Protein AF-Q6SFL2-F1 (afdb_monomer_lite)

pLDDT: mean 79.76, std 18.43, range [34.31, 97.19]

Secondary structure (DSSP, 8-state):
--SSSGGGG--HHHHHHHHHHHHHS-TTTT---EE-SSSTTEEEEEEEEETTEEEEEEETTEEEEEEGGGS-HHHHHHHHHHHHH-S--B-GGG---GGGGT----GGGTTTEEE-BSSEEEEEEEHHHHHHHTT-----GGG--

Radius of gyration: 17.73 Å; chains: 1; bounding box: 30×43×67 Å

Foldseek 3Di:
DPPPPPPPPADPVRVVVVLVVCVVPVVPLQDAWDAQPPDPQKIWWKWFDDPQWIWTHLGGNDTDIDGNVRPDPLLVVLVVVQVVPPPDAAASSPDDDSVLSVDDDDPVCSQRWHDHHPTMTIGTDGNQVSCVVSVHDNPPPVDDD

Organism: NCBI:txid257400

Structure (mmCIF, N/CA/C/O backbone):
data_AF-Q6SFL2-F1
#
_entry.id   AF-Q6SFL2-F1
#
loop_
_atom_site.group_PDB
_atom_site.id
_atom_site.type_symbol
_atom_site.label_atom_id
_atom_site.label_alt_id
_atom_site.label_comp_id
_atom_site.label_asym_id
_atom_site.label_entity_id
_atom_site.label_seq_id
_atom_site.pdbx_PDB_ins_code
_atom_site.Cartn_x
_atom_site.Cartn_y
_atom_site.Cartn_z
_atom_site.occupancy
_atom_site.B_iso_or_equiv
_atom_site.auth_seq_id
_atom_site.auth_comp_id
_atom_site.auth_asym_id
_atom_site.auth_atom_id
_atom_site.pdbx_PDB_model_num
ATOM 1 N N . MET A 1 1 ? -4.144 30.065 17.333 1.00 41.75 1 MET A N 1
ATOM 2 C CA . MET A 1 1 ? -3.329 29.544 18.453 1.00 41.75 1 MET A CA 1
ATOM 3 C C . MET A 1 1 ? -4.264 29.168 19.610 1.00 41.75 1 MET A C 1
ATOM 5 O O . MET A 1 1 ? -4.370 29.918 20.564 1.00 41.75 1 MET A O 1
ATOM 9 N N . ILE A 1 2 ? -5.034 28.075 19.486 1.00 39.56 2 ILE A N 1
ATOM 10 C CA . ILE A 1 2 ? -6.084 27.678 20.462 1.00 39.56 2 ILE A CA 1
ATOM 11 C C . ILE A 1 2 ? -6.051 26.152 20.698 1.00 39.56 2 ILE A C 1
ATOM 13 O O . ILE A 1 2 ? -7.079 25.499 20.775 1.00 39.56 2 ILE A O 1
ATOM 17 N N . ILE A 1 3 ? -4.862 25.546 20.741 1.00 46.12 3 ILE A N 1
ATOM 18 C CA . ILE A 1 3 ? -4.733 24.099 21.026 1.00 46.12 3 ILE A CA 1
ATOM 19 C C . ILE A 1 3 ? -4.061 23.855 22.390 1.00 46.12 3 ILE A C 1
ATOM 21 O O . ILE A 1 3 ? -4.180 22.781 22.964 1.00 46.12 3 ILE A O 1
ATOM 25 N N . ASN A 1 4 ? -3.447 24.876 22.997 1.00 45.62 4 ASN A N 1
ATOM 26 C CA . ASN A 1 4 ? -2.520 24.670 24.115 1.00 45.62 4 ASN A CA 1
ATOM 27 C C . ASN A 1 4 ? -3.111 24.709 25.538 1.00 45.62 4 ASN A C 1
ATOM 29 O O . ASN A 1 4 ? -2.339 24.720 26.488 1.00 45.62 4 ASN A O 1
ATOM 33 N N . ILE A 1 5 ? -4.437 24.736 25.727 1.00 42.12 5 ILE A N 1
ATOM 34 C CA . ILE A 1 5 ? -5.026 24.842 27.086 1.00 42.12 5 ILE A CA 1
ATOM 35 C C . ILE A 1 5 ? -5.923 23.650 27.469 1.00 42.12 5 ILE A C 1
ATOM 37 O O . ILE A 1 5 ? -6.123 23.402 28.653 1.00 42.12 5 ILE A O 1
ATOM 41 N N . PHE A 1 6 ? -6.397 22.835 26.521 1.00 43.47 6 PHE A N 1
ATOM 42 C CA . PHE A 1 6 ? -7.362 21.767 26.839 1.00 43.47 6 PHE A CA 1
ATOM 43 C C . PHE A 1 6 ? -6.752 20.417 27.250 1.00 43.47 6 PHE A C 1
ATOM 45 O O . PHE A 1 6 ? -7.476 19.552 27.731 1.00 43.47 6 PHE A O 1
ATOM 52 N N . ILE A 1 7 ? -5.437 20.229 27.104 1.00 50.72 7 ILE A N 1
ATOM 53 C CA . ILE A 1 7 ? -4.783 18.927 27.346 1.00 50.72 7 ILE A CA 1
ATOM 54 C C . ILE A 1 7 ? -4.518 18.677 28.846 1.00 50.72 7 ILE A C 1
ATOM 56 O O . ILE A 1 7 ? -4.339 17.539 29.260 1.00 50.72 7 ILE A O 1
ATOM 60 N N . LEU A 1 8 ? -4.565 19.710 29.695 1.00 50.19 8 LEU A N 1
ATOM 61 C CA . LEU A 1 8 ? -4.206 19.600 31.119 1.00 50.19 8 LEU A CA 1
ATOM 62 C C . LEU A 1 8 ? -5.298 19.002 32.031 1.00 50.19 8 LEU A C 1
ATOM 64 O O . LEU A 1 8 ? -5.042 18.820 33.217 1.00 50.19 8 LEU A O 1
ATOM 68 N N . PHE A 1 9 ? -6.490 18.687 31.509 1.00 53.03 9 PHE A N 1
ATOM 69 C CA . PHE A 1 9 ? -7.626 18.183 32.305 1.00 53.03 9 PHE A CA 1
ATOM 70 C C . PHE A 1 9 ? -8.225 16.867 31.794 1.00 53.03 9 PHE A C 1
ATOM 72 O O . PHE A 1 9 ? -9.287 16.454 32.258 1.00 53.03 9 PHE A O 1
ATOM 79 N N . LEU A 1 10 ? -7.577 16.210 30.833 1.00 53.47 10 LEU A N 1
ATOM 80 C CA . LEU A 1 10 ? -8.060 14.941 30.302 1.00 53.47 10 LEU A CA 1
ATOM 81 C C . LEU A 1 10 ? -7.409 13.805 31.095 1.00 53.47 10 LEU A C 1
ATOM 83 O O . LEU A 1 10 ? -6.187 13.682 31.122 1.00 53.47 10 LEU A O 1
ATOM 87 N N . ASP A 1 11 ? -8.231 12.994 31.755 1.00 69.56 11 ASP A N 1
ATOM 88 C CA . ASP A 1 11 ? -7.796 11.726 32.338 1.00 69.56 11 ASP A CA 1
ATOM 89 C C . ASP A 1 11 ? -7.231 10.816 31.222 1.00 69.56 11 ASP A C 1
ATOM 91 O O . ASP A 1 11 ? -7.640 10.908 30.060 1.00 69.56 11 ASP A O 1
ATOM 95 N N . HIS A 1 12 ? -6.244 9.984 31.568 1.00 62.91 12 HIS A N 1
ATOM 96 C CA . HIS A 1 12 ? -5.577 9.042 30.669 1.00 62.91 12 HIS A CA 1
ATOM 97 C C . HIS A 1 12 ? -6.564 8.203 29.833 1.00 62.91 12 HIS A C 1
ATOM 99 O O . HIS A 1 12 ? -6.348 8.018 28.634 1.00 62.91 12 HIS A O 1
ATOM 105 N N . ASP A 1 13 ? -7.676 7.763 30.420 1.00 61.72 13 ASP A N 1
ATOM 106 C CA . ASP A 1 13 ? -8.729 7.001 29.745 1.00 61.72 13 ASP A CA 1
ATOM 107 C C . ASP A 1 13 ? -9.483 7.857 28.720 1.00 61.72 13 ASP A C 1
ATOM 109 O O . ASP A 1 13 ? -9.826 7.395 27.632 1.00 61.72 13 ASP A O 1
ATOM 113 N N . MET A 1 14 ? -9.668 9.144 29.004 1.00 63.62 14 MET A N 1
ATOM 114 C CA . MET A 1 14 ? -10.305 10.085 28.086 1.00 63.62 14 MET A CA 1
ATOM 115 C C . MET A 1 14 ? -9.392 10.471 26.916 1.00 63.62 14 MET A C 1
ATOM 117 O O . MET A 1 14 ? -9.863 10.602 25.785 1.00 63.62 14 MET A O 1
ATOM 121 N N . ILE A 1 15 ? -8.084 10.606 27.160 1.00 65.50 15 ILE A N 1
ATOM 122 C CA . ILE A 1 15 ? -7.077 10.762 26.098 1.00 65.50 15 ILE A CA 1
ATOM 123 C C . ILE A 1 15 ? -7.090 9.522 25.201 1.00 65.50 15 ILE A C 1
ATOM 125 O O . ILE A 1 15 ? -7.127 9.649 23.978 1.00 65.50 15 ILE A O 1
ATOM 129 N N . TYR A 1 16 ? -7.131 8.332 25.796 1.00 59.69 16 TYR A N 1
ATOM 130 C CA . TYR A 1 16 ? -7.179 7.069 25.069 1.00 59.69 16 TYR A CA 1
ATOM 131 C C . TYR A 1 16 ? -8.451 6.918 24.216 1.00 59.69 16 TYR A C 1
ATOM 133 O O . TYR A 1 16 ? -8.375 6.489 23.063 1.00 59.69 16 TYR A O 1
ATOM 141 N N . GLU A 1 17 ? -9.614 7.333 24.721 1.00 63.50 17 GLU A N 1
ATOM 142 C CA . GLU A 1 17 ? -10.864 7.324 23.952 1.00 63.50 17 GLU A CA 1
ATOM 143 C C . GLU A 1 17 ? -10.889 8.379 22.835 1.00 63.50 17 GLU A C 1
ATOM 145 O O . GLU A 1 17 ? -11.353 8.087 21.732 1.00 63.50 17 GLU A O 1
ATOM 150 N N . ILE A 1 18 ? -10.323 9.572 23.045 1.00 63.50 18 ILE A N 1
ATOM 151 C CA . ILE A 1 18 ? -10.163 10.575 21.975 1.00 63.50 18 ILE A CA 1
ATOM 152 C C . ILE A 1 18 ? -9.238 10.043 20.878 1.00 63.50 18 ILE A C 1
ATOM 154 O O . ILE A 1 18 ? -9.571 10.134 19.697 1.00 63.50 18 ILE A O 1
ATOM 158 N N . ILE A 1 19 ? -8.121 9.426 21.263 1.00 58.00 19 ILE A N 1
ATOM 159 C CA . ILE A 1 19 ? -7.192 8.768 20.346 1.00 58.00 19 ILE A CA 1
ATOM 160 C C . ILE A 1 19 ? -7.916 7.662 19.559 1.00 58.00 19 ILE A C 1
ATOM 162 O O . ILE A 1 19 ? -7.865 7.650 18.330 1.00 58.00 19 ILE A O 1
ATOM 166 N N . LYS A 1 20 ? -8.692 6.792 20.219 1.00 52.91 20 LYS A N 1
ATOM 167 C CA . LYS A 1 20 ? -9.537 5.784 19.550 1.00 52.91 20 LYS A CA 1
ATOM 168 C C . LYS A 1 20 ? -10.547 6.390 18.579 1.00 52.91 20 LYS A C 1
ATOM 170 O O . LYS A 1 20 ? -10.769 5.816 17.517 1.00 52.9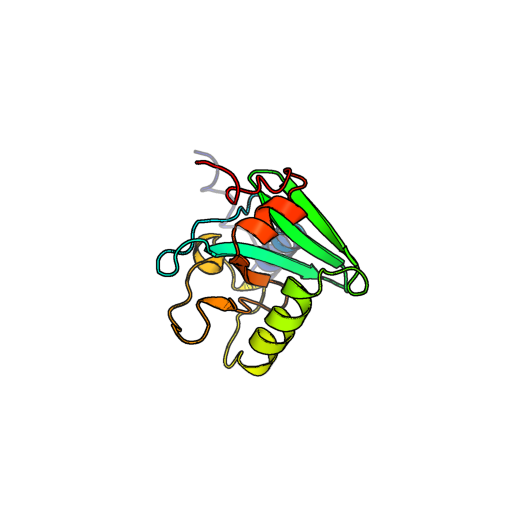1 20 LYS A O 1
ATOM 175 N N . ILE A 1 21 ? -11.191 7.504 18.930 1.00 56.41 21 ILE A N 1
ATOM 176 C CA . ILE A 1 21 ? -12.157 8.192 18.060 1.00 56.41 21 ILE A CA 1
ATOM 177 C C . ILE A 1 21 ? -11.444 8.767 16.831 1.00 56.41 21 ILE A C 1
ATOM 179 O O . ILE A 1 21 ? -11.936 8.595 15.715 1.00 56.41 21 ILE A O 1
ATOM 183 N N . MET A 1 22 ? -10.266 9.366 17.016 1.00 50.97 22 MET A N 1
ATOM 184 C CA . MET A 1 22 ? -9.415 9.847 15.925 1.00 50.97 22 MET A CA 1
ATOM 185 C C . MET A 1 22 ? -8.940 8.706 15.014 1.00 50.97 22 MET A C 1
ATOM 187 O O . MET A 1 22 ? -8.915 8.899 13.806 1.00 50.97 22 MET A O 1
ATOM 191 N N . PHE A 1 23 ? -8.665 7.515 15.561 1.00 50.00 23 PHE A N 1
ATOM 192 C CA . PHE A 1 23 ? -8.303 6.302 14.807 1.00 50.00 23 PHE A CA 1
ATOM 193 C C . PHE A 1 23 ? -9.499 5.535 14.213 1.00 50.00 23 PHE A C 1
ATOM 195 O O . PHE A 1 23 ? -9.330 4.700 13.322 1.00 50.00 23 PHE A O 1
ATOM 202 N N . LYS A 1 24 ? -10.729 5.784 14.685 1.00 47.38 24 LYS A N 1
ATOM 203 C CA . LYS A 1 24 ? -11.960 5.224 14.093 1.00 47.38 24 LYS A CA 1
ATOM 204 C C . LYS A 1 24 ? -12.236 5.814 12.711 1.00 47.38 24 LYS A C 1
ATOM 206 O O . LYS A 1 24 ? -12.883 5.167 11.889 1.00 47.38 24 LYS A O 1
ATOM 211 N N . LEU A 1 25 ? -11.744 7.023 12.466 1.00 50.84 25 LEU A N 1
ATOM 212 C CA . LEU A 1 25 ? -11.572 7.598 11.142 1.00 50.84 25 LEU A CA 1
ATOM 213 C C . LEU A 1 25 ? -10.195 7.140 10.656 1.00 50.84 25 LEU A C 1
ATOM 215 O O . LEU A 1 25 ? -9.235 7.275 11.400 1.00 50.84 25 LEU A O 1
ATOM 219 N N . SER A 1 26 ? -10.082 6.578 9.449 1.00 53.78 26 SER A N 1
ATOM 220 C CA . SER A 1 26 ? -8.766 6.305 8.850 1.00 53.78 26 SER A CA 1
ATOM 221 C C . SER A 1 26 ? -7.907 7.579 8.982 1.00 53.78 26 SER A C 1
ATOM 223 O O . SER A 1 26 ? -8.275 8.596 8.379 1.00 53.78 26 SER A O 1
ATOM 225 N N . PRO A 1 27 ? -6.831 7.586 9.804 1.00 56.59 27 PRO A N 1
ATOM 226 C CA . PRO A 1 27 ? -6.101 8.814 10.141 1.00 56.59 27 PRO A CA 1
ATOM 227 C C . PRO A 1 27 ? -5.420 9.428 8.912 1.00 56.59 27 PRO A C 1
ATOM 229 O O . PRO A 1 27 ? -4.987 10.577 8.944 1.00 56.59 27 PRO A O 1
ATOM 232 N N . PHE A 1 28 ? -5.376 8.678 7.808 1.00 64.50 28 PHE A N 1
ATOM 233 C CA . PHE A 1 28 ? -4.700 9.033 6.574 1.00 64.50 28 PHE A CA 1
ATOM 234 C C . PHE A 1 28 ? -5.665 9.068 5.381 1.00 64.50 28 PHE A C 1
ATOM 236 O O . PHE A 1 28 ? -5.311 8.659 4.280 1.00 64.50 28 PHE A O 1
ATOM 243 N N . LYS A 1 29 ? -6.882 9.604 5.565 1.00 61.47 29 LYS A N 1
ATOM 244 C CA . LYS A 1 29 ? -7.851 9.848 4.469 1.00 61.47 29 LYS A CA 1
ATOM 245 C C . LYS A 1 29 ? -7.294 10.653 3.280 1.00 61.47 29 LYS A C 1
ATOM 247 O O . LYS A 1 29 ? -7.926 10.684 2.230 1.00 61.47 29 LYS A O 1
ATOM 252 N N . GLU A 1 30 ? -6.136 11.287 3.442 1.00 72.25 30 GLU A N 1
ATOM 253 C CA . GLU A 1 30 ? -5.441 12.078 2.421 1.00 72.25 30 GLU A CA 1
ATOM 254 C C . GLU A 1 30 ? -4.149 11.416 1.903 1.00 72.25 30 GLU A C 1
ATOM 256 O O . GLU A 1 30 ? -3.353 12.066 1.223 1.00 72.25 30 GLU A O 1
ATOM 261 N N . ALA A 1 31 ? -3.902 10.140 2.222 1.00 84.88 31 ALA A N 1
ATOM 262 C CA . ALA A 1 31 ? -2.765 9.413 1.670 1.00 84.88 31 ALA A CA 1
ATOM 263 C C . ALA A 1 31 ? -2.834 9.383 0.133 1.00 84.88 31 ALA A C 1
ATOM 265 O O . ALA A 1 31 ? -3.908 9.347 -0.469 1.00 84.88 31 ALA A O 1
ATOM 266 N N . SER A 1 32 ? -1.674 9.421 -0.518 1.00 91.62 32 SER A N 1
ATOM 267 C CA . SER A 1 32 ? -1.581 9.366 -1.977 1.00 91.62 32 SER A CA 1
ATOM 268 C C . SER A 1 32 ? -0.309 8.642 -2.406 1.00 91.62 32 SER A C 1
ATOM 270 O O . SER A 1 32 ? 0.649 8.619 -1.628 1.00 91.62 32 SER A O 1
ATOM 272 N N . PRO A 1 33 ? -0.286 8.051 -3.614 1.00 94.69 33 PRO A N 1
ATOM 273 C CA . PRO A 1 33 ? 0.914 7.430 -4.141 1.00 94.69 33 PRO A CA 1
ATOM 274 C C . PRO A 1 33 ? 2.073 8.411 -4.246 1.00 94.69 33 PRO A C 1
ATOM 276 O O . PRO A 1 33 ? 1.879 9.570 -4.624 1.00 94.69 33 PRO A O 1
ATOM 279 N N . ILE A 1 34 ? 3.280 7.916 -4.004 1.00 94.00 34 ILE A N 1
ATOM 280 C CA . ILE A 1 34 ? 4.522 8.631 -4.306 1.00 94.00 34 ILE A CA 1
ATOM 281 C C . ILE A 1 34 ? 5.380 7.778 -5.234 1.00 94.00 34 ILE A C 1
ATOM 283 O O . ILE A 1 34 ? 5.295 6.552 -5.201 1.00 94.00 34 ILE A O 1
ATOM 287 N N . GLN A 1 35 ? 6.208 8.411 -6.060 1.00 94.81 35 GLN A N 1
ATOM 288 C CA . GLN A 1 35 ? 7.149 7.678 -6.903 1.00 94.81 35 GLN A CA 1
ATOM 289 C C . GLN A 1 35 ? 8.134 6.896 -6.025 1.00 94.81 35 GLN A C 1
ATOM 291 O O . GLN A 1 35 ? 8.606 7.410 -5.005 1.00 94.81 35 GLN A O 1
ATOM 296 N N . HIS A 1 36 ? 8.434 5.654 -6.405 1.00 94.19 36 HIS A N 1
ATOM 297 C CA . HIS A 1 36 ? 9.401 4.838 -5.687 1.00 94.19 36 HIS A CA 1
ATOM 298 C C . HIS A 1 36 ? 10.798 5.477 -5.806 1.00 94.19 36 HIS A C 1
ATOM 300 O O . HIS A 1 36 ? 11.258 5.744 -6.915 1.00 94.19 36 HIS A O 1
ATOM 306 N N . PRO A 1 37 ? 11.512 5.730 -4.695 1.00 90.88 37 PRO A N 1
ATOM 307 C CA . PRO A 1 37 ? 12.763 6.494 -4.730 1.00 90.88 37 PRO A CA 1
ATOM 308 C C . PRO A 1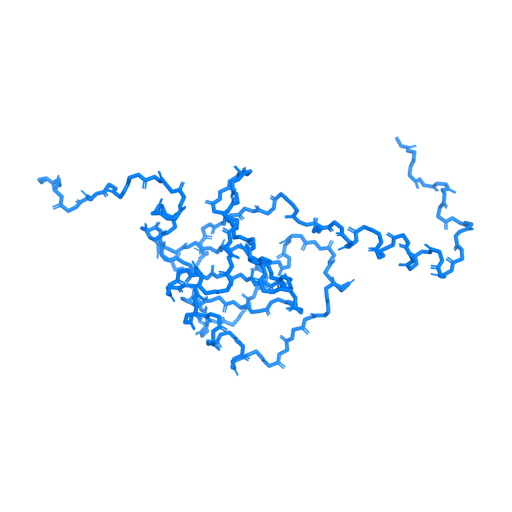 37 ? 13.947 5.733 -5.346 1.00 90.88 37 PRO A C 1
ATOM 310 O O . PRO A 1 37 ? 14.982 6.338 -5.614 1.00 90.88 37 PRO A O 1
ATOM 313 N N . ARG A 1 38 ? 13.829 4.408 -5.512 1.00 90.44 38 ARG A N 1
ATOM 314 C CA . ARG A 1 38 ? 14.925 3.518 -5.947 1.00 90.44 38 ARG A CA 1
ATOM 315 C C . ARG A 1 38 ? 14.633 2.680 -7.189 1.00 90.44 38 ARG A C 1
ATOM 317 O O . ARG A 1 38 ? 15.564 2.112 -7.745 1.00 90.44 38 ARG A O 1
ATOM 324 N N . VAL A 1 39 ? 13.367 2.560 -7.580 1.00 93.12 39 VAL A N 1
ATOM 325 C CA . VAL A 1 39 ? 12.931 1.648 -8.645 1.00 93.12 39 VAL A CA 1
ATOM 326 C C . VAL A 1 39 ? 12.164 2.490 -9.644 1.00 93.12 39 VAL A C 1
ATOM 328 O O . VAL A 1 39 ? 11.156 3.101 -9.290 1.00 93.12 39 VAL A O 1
ATOM 331 N N . GLU A 1 40 ? 12.697 2.586 -10.857 1.00 93.44 40 GLU A N 1
ATOM 332 C CA . GLU A 1 40 ? 12.046 3.315 -11.943 1.00 93.44 40 GLU A CA 1
ATOM 333 C C . GLU A 1 40 ? 10.698 2.672 -12.282 1.00 93.44 40 GLU A C 1
ATOM 335 O O . 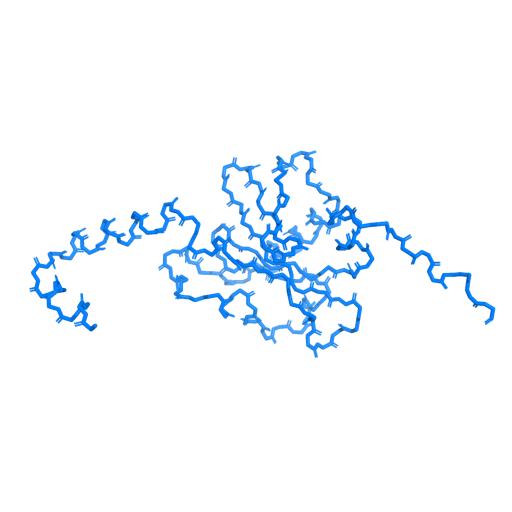GLU A 1 40 ? 10.500 1.477 -12.075 1.00 93.44 40 GLU A O 1
ATOM 340 N N . ASP A 1 41 ? 9.752 3.487 -12.746 1.00 94.75 41 ASP A N 1
ATOM 341 C CA . ASP A 1 41 ? 8.395 3.071 -13.124 1.00 94.75 41 ASP A CA 1
ATOM 342 C C . ASP A 1 41 ? 7.586 2.365 -12.021 1.00 94.75 41 ASP A C 1
ATOM 344 O O . ASP A 1 41 ? 6.552 1.758 -12.296 1.00 94.75 41 ASP A O 1
ATOM 348 N N . TYR A 1 42 ? 8.006 2.472 -10.758 1.00 95.75 42 TYR A N 1
ATOM 349 C CA . TYR A 1 42 ? 7.258 1.991 -9.602 1.00 95.75 42 TYR A CA 1
ATOM 350 C C . TYR A 1 42 ? 6.756 3.144 -8.739 1.00 95.75 42 TYR A C 1
ATOM 352 O O . TYR A 1 42 ? 7.381 4.198 -8.598 1.00 95.75 42 TYR A O 1
ATOM 360 N N . TRP A 1 43 ? 5.614 2.911 -8.106 1.00 96.44 43 TRP A N 1
ATOM 361 C CA . TRP A 1 43 ? 4.965 3.827 -7.183 1.00 96.44 43 TRP A CA 1
ATOM 362 C C . TRP A 1 43 ? 4.704 3.126 -5.857 1.00 96.44 43 TRP A C 1
ATOM 364 O O . TRP A 1 43 ? 4.258 1.983 -5.818 1.00 96.44 43 TRP A O 1
ATOM 374 N N . LEU A 1 44 ? 4.947 3.832 -4.760 1.00 95.81 44 LEU A N 1
ATOM 375 C CA . LEU A 1 44 ? 4.551 3.419 -3.424 1.00 95.81 44 LEU A CA 1
ATOM 376 C C . LEU A 1 44 ? 3.109 3.853 -3.190 1.00 95.81 44 LEU A C 1
ATOM 378 O O . LEU A 1 44 ? 2.813 5.046 -3.135 1.00 95.81 44 LEU A O 1
ATOM 382 N N . VAL A 1 45 ? 2.220 2.876 -3.065 1.00 96.50 45 VAL A N 1
ATOM 383 C CA . VAL A 1 45 ? 0.768 3.037 -3.036 1.00 96.50 45 VAL A CA 1
ATOM 384 C C . VAL A 1 45 ? 0.244 2.605 -1.669 1.00 96.50 45 VAL A C 1
ATOM 386 O O . VAL A 1 45 ? 0.199 1.405 -1.381 1.00 96.50 45 VAL A O 1
ATOM 389 N N . PRO A 1 46 ? -0.161 3.557 -0.813 1.00 95.75 46 PRO A N 1
ATOM 390 C CA . PRO A 1 46 ? -0.779 3.236 0.462 1.00 95.75 46 PRO A CA 1
ATOM 391 C C . PRO A 1 46 ? -2.088 2.476 0.273 1.00 95.75 46 PRO A C 1
ATOM 393 O O . PRO A 1 46 ? -2.838 2.706 -0.683 1.00 95.75 46 PRO A O 1
ATOM 396 N N . ALA A 1 47 ? -2.394 1.610 1.227 1.00 95.31 47 ALA A N 1
ATOM 397 C CA . ALA A 1 47 ? -3.657 0.908 1.303 1.00 95.31 47 ALA A CA 1
ATOM 398 C C . ALA A 1 47 ? -4.038 0.595 2.749 1.00 95.31 47 ALA A C 1
ATOM 400 O O . ALA A 1 47 ? -3.191 0.318 3.601 1.00 95.31 47 ALA A O 1
ATOM 401 N N . TYR A 1 48 ? -5.340 0.588 2.995 1.00 93.38 48 TYR A N 1
ATOM 402 C CA . TYR A 1 48 ? -5.943 0.262 4.275 1.00 93.38 48 TYR A CA 1
ATOM 403 C C . TYR A 1 48 ? -6.868 -0.941 4.113 1.00 93.38 48 TYR A C 1
ATOM 405 O O . TYR A 1 48 ? -7.664 -0.987 3.178 1.00 93.38 48 TYR A O 1
ATOM 413 N N . ASN A 1 49 ? -6.780 -1.914 5.015 1.00 93.06 49 ASN A N 1
ATOM 414 C CA . ASN A 1 49 ? -7.707 -3.035 5.086 1.00 93.06 49 ASN A CA 1
ATOM 415 C C . ASN A 1 49 ? -8.355 -3.103 6.464 1.00 93.06 49 ASN A C 1
ATOM 417 O O . ASN A 1 49 ? -7.664 -3.213 7.473 1.00 93.06 49 ASN A O 1
ATOM 421 N N . LYS A 1 50 ? -9.686 -3.138 6.493 1.00 89.31 50 LYS A N 1
ATOM 422 C CA . LYS A 1 50 ? -10.444 -3.440 7.705 1.00 89.31 50 LYS A CA 1
ATOM 423 C C . LYS A 1 50 ? -11.648 -4.296 7.368 1.00 89.31 50 LYS A C 1
ATOM 425 O O . LYS A 1 50 ? -12.438 -3.928 6.504 1.00 89.31 50 LYS A O 1
ATOM 430 N N . ASN A 1 51 ? -11.819 -5.408 8.084 1.00 88.19 51 ASN A N 1
ATOM 431 C CA . ASN A 1 51 ? -12.955 -6.322 7.914 1.00 88.19 51 ASN A CA 1
ATOM 432 C C . ASN A 1 51 ? -13.184 -6.709 6.437 1.00 88.19 51 ASN A C 1
ATOM 434 O O . ASN A 1 51 ? -14.295 -6.584 5.924 1.00 88.19 51 ASN A O 1
ATOM 438 N N . ASP A 1 52 ? -12.110 -7.100 5.745 1.00 86.62 52 ASP A N 1
ATOM 439 C CA . ASP A 1 52 ? -12.113 -7.499 4.328 1.00 86.62 52 ASP A CA 1
ATOM 440 C C . ASP A 1 52 ? -12.524 -6.412 3.319 1.00 86.62 52 ASP A C 1
ATOM 442 O O . ASP A 1 52 ? -12.705 -6.694 2.130 1.00 86.62 52 ASP A O 1
ATOM 446 N N . GLN A 1 53 ? -12.601 -5.155 3.760 1.00 91.25 53 GLN A N 1
ATOM 447 C CA . GLN A 1 53 ? -12.758 -3.991 2.897 1.00 91.25 53 GLN A CA 1
ATOM 448 C C . GLN A 1 53 ? -11.412 -3.297 2.718 1.00 91.25 53 GLN A C 1
ATOM 450 O O . GLN A 1 53 ? -10.764 -2.911 3.691 1.00 91.25 53 GLN A O 1
ATOM 455 N N . TRP A 1 54 ? -10.999 -3.169 1.462 1.00 93.44 54 TRP A N 1
ATOM 456 C CA . TRP A 1 54 ? -9.766 -2.515 1.051 1.00 93.44 54 TRP A CA 1
ATOM 457 C C . TRP A 1 54 ? -10.049 -1.112 0.537 1.00 93.44 54 TRP A C 1
ATOM 459 O O . TRP A 1 54 ? -10.895 -0.932 -0.337 1.00 93.44 54 TRP A O 1
ATOM 469 N N . GLU A 1 55 ? -9.276 -0.152 1.024 1.00 94.19 55 GLU A N 1
ATOM 470 C CA . GLU A 1 55 ? -9.160 1.199 0.491 1.00 94.19 55 GLU A CA 1
ATOM 471 C C . GLU A 1 55 ? -7.759 1.334 -0.115 1.00 94.19 55 GLU A C 1
ATOM 473 O O . GLU A 1 55 ? -6.763 1.264 0.604 1.00 94.19 55 GLU A O 1
ATOM 478 N N . VAL A 1 56 ? -7.662 1.484 -1.435 1.00 95.06 56 VAL A N 1
ATOM 479 C CA . VAL A 1 56 ? -6.387 1.629 -2.154 1.00 95.06 56 VAL A CA 1
ATOM 480 C C . VAL A 1 56 ? -6.294 3.051 -2.689 1.00 95.06 56 VAL A C 1
ATOM 482 O O . VAL A 1 56 ? -7.121 3.467 -3.501 1.00 95.06 56 VAL A O 1
ATOM 485 N N . PHE A 1 57 ? -5.300 3.808 -2.230 1.00 94.25 57 PHE A N 1
ATOM 486 C CA . PHE A 1 57 ? -5.149 5.226 -2.551 1.00 94.25 57 PHE A CA 1
ATOM 487 C C . PHE A 1 57 ? -4.415 5.361 -3.886 1.00 94.25 57 PHE A C 1
ATOM 489 O O . PHE A 1 57 ? -3.196 5.322 -3.916 1.00 94.25 57 PHE A O 1
ATOM 496 N N . VAL A 1 58 ? -5.142 5.493 -4.999 1.00 94.06 58 VAL A N 1
ATOM 497 C CA . VAL A 1 58 ? -4.595 5.451 -6.376 1.00 94.06 58 VAL A CA 1
ATOM 498 C C . VAL A 1 58 ? -4.249 6.832 -6.949 1.00 94.06 58 VAL A C 1
ATOM 500 O O . VAL A 1 58 ? -3.759 6.962 -8.070 1.00 94.06 58 VAL A O 1
ATOM 503 N N . GLY A 1 59 ? -4.502 7.898 -6.195 1.00 90.38 59 GLY A N 1
ATOM 504 C CA . GLY A 1 59 ? -4.138 9.258 -6.568 1.00 90.38 59 GLY A CA 1
ATOM 505 C C . GLY A 1 59 ? -4.522 10.268 -5.496 1.00 90.38 59 GLY A C 1
ATOM 506 O O . GLY A 1 59 ? -5.119 9.930 -4.476 1.00 90.38 59 GLY A O 1
ATOM 507 N N . LYS A 1 60 ? -4.215 11.545 -5.739 1.00 86.31 60 LYS A N 1
ATOM 508 C CA . LYS A 1 60 ? -4.648 12.629 -4.851 1.00 86.31 60 LYS A CA 1
ATOM 509 C C . LYS A 1 60 ? -6.178 12.680 -4.800 1.00 86.31 60 LYS A C 1
ATOM 511 O O . LYS A 1 60 ? -6.806 12.937 -5.826 1.00 86.31 60 LYS A O 1
ATOM 516 N N . ASN A 1 61 ? -6.751 12.458 -3.617 1.00 84.19 61 ASN A N 1
ATOM 517 C CA . ASN A 1 61 ? -8.200 12.377 -3.384 1.00 84.19 61 ASN A CA 1
ATOM 518 C C . ASN A 1 61 ? -8.912 11.311 -4.240 1.00 84.19 61 ASN A C 1
ATOM 520 O O . ASN A 1 61 ? -10.104 11.444 -4.515 1.00 84.19 61 ASN A O 1
ATOM 524 N N . HIS A 1 62 ? -8.191 10.281 -4.690 1.00 88.88 62 HIS A N 1
ATOM 525 C CA . HIS A 1 62 ? -8.756 9.180 -5.459 1.00 88.88 62 HIS A CA 1
ATOM 526 C C . HIS A 1 62 ? -8.418 7.861 -4.771 1.00 88.88 62 HIS A C 1
ATOM 528 O O . HIS A 1 62 ? -7.256 7.457 -4.708 1.00 88.88 62 HIS A O 1
ATOM 534 N N . THR A 1 63 ? -9.459 7.196 -4.283 1.00 91.31 63 THR A N 1
ATOM 535 C CA . THR A 1 63 ? -9.374 5.915 -3.591 1.00 91.31 63 THR A CA 1
ATOM 536 C C . THR A 1 63 ? -10.295 4.920 -4.273 1.00 91.31 63 THR A C 1
ATOM 538 O O . THR A 1 63 ? -11.472 5.214 -4.488 1.00 91.31 63 THR A O 1
ATOM 541 N N . ASN A 1 64 ? -9.771 3.735 -4.565 1.00 93.19 64 ASN A N 1
ATOM 542 C CA . ASN A 1 64 ? -10.580 2.610 -5.001 1.00 93.19 64 ASN A CA 1
ATOM 543 C C . ASN A 1 64 ? -10.933 1.732 -3.810 1.00 93.19 64 ASN A C 1
ATOM 545 O O . ASN A 1 64 ? -10.098 1.477 -2.941 1.00 93.19 64 ASN A O 1
ATOM 549 N N . PHE A 1 65 ? -12.163 1.230 -3.816 1.00 92.75 65 PHE A N 1
ATOM 550 C CA . PHE A 1 65 ? -12.670 0.342 -2.783 1.00 92.75 65 PHE A CA 1
ATOM 551 C C . PHE A 1 65 ? -12.849 -1.056 -3.356 1.00 92.75 65 PHE A C 1
ATOM 553 O O . PHE A 1 65 ? -13.548 -1.237 -4.355 1.00 92.75 65 PHE A O 1
ATOM 560 N N . TYR A 1 66 ? -12.255 -2.048 -2.702 1.00 92.75 66 TYR A N 1
ATOM 561 C CA . TYR A 1 66 ? -12.385 -3.446 -3.094 1.00 92.75 66 TYR A CA 1
ATOM 562 C C . TYR A 1 66 ? -12.865 -4.279 -1.915 1.00 92.75 66 TYR A C 1
ATOM 564 O O . TYR 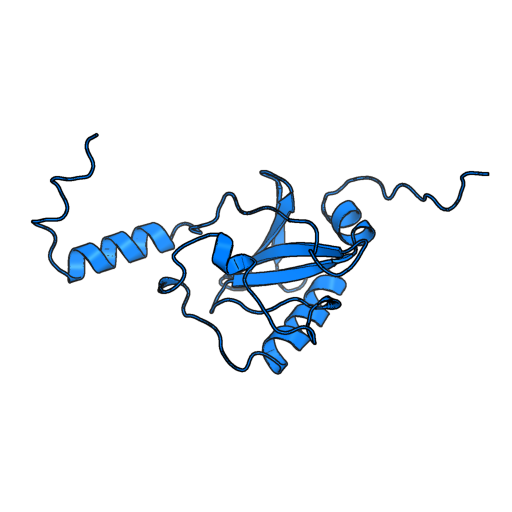A 1 66 ? -12.433 -4.096 -0.778 1.00 92.75 66 TYR A O 1
ATOM 572 N N . LYS A 1 67 ? -13.728 -5.253 -2.195 1.00 92.00 67 LYS A N 1
ATOM 573 C CA . LYS A 1 67 ? -13.839 -6.414 -1.313 1.00 92.00 67 LYS A CA 1
ATOM 574 C C . LYS A 1 67 ? -12.642 -7.326 -1.542 1.00 92.00 67 LYS A C 1
ATOM 576 O O . LYS A 1 67 ? -12.083 -7.316 -2.640 1.00 92.00 67 LYS A O 1
ATOM 581 N N . HIS A 1 68 ? -12.275 -8.123 -0.543 1.00 89.00 68 HIS A N 1
ATOM 582 C CA . HIS A 1 68 ? -11.146 -9.044 -0.646 1.00 89.00 68 HIS A CA 1
ATOM 583 C C . HIS A 1 68 ? -11.179 -9.897 -1.928 1.00 89.00 68 HIS A C 1
ATOM 585 O O . HIS A 1 68 ? -10.182 -9.952 -2.640 1.00 89.00 68 HIS A O 1
ATOM 591 N N . GLU A 1 69 ? -12.335 -10.459 -2.287 1.00 89.25 69 GLU A N 1
ATOM 592 C CA . GLU A 1 69 ? -12.518 -11.313 -3.468 1.00 89.25 69 GLU A CA 1
ATOM 593 C C . GLU A 1 69 ? -12.475 -10.575 -4.819 1.00 89.25 69 GLU A C 1
ATOM 595 O O . GLU A 1 69 ? -12.532 -11.204 -5.876 1.00 89.25 69 GLU A O 1
ATOM 600 N N . LYS A 1 70 ? -12.429 -9.239 -4.802 1.00 92.00 70 LYS A N 1
ATOM 601 C CA . LYS A 1 70 ? -12.322 -8.376 -5.989 1.00 92.00 70 LYS A CA 1
ATOM 602 C C . LYS A 1 70 ? -11.042 -7.550 -6.000 1.00 92.00 70 LYS A C 1
ATOM 604 O O . LYS A 1 70 ? -10.908 -6.668 -6.845 1.00 92.00 70 LYS A O 1
ATOM 609 N N . LEU A 1 71 ? -10.128 -7.802 -5.068 1.00 93.12 71 LEU A N 1
ATOM 610 C CA . LEU A 1 71 ? -8.839 -7.134 -5.061 1.00 93.12 71 LEU A CA 1
ATOM 611 C C . LEU A 1 71 ? -8.059 -7.567 -6.316 1.00 93.12 71 LEU A C 1
ATOM 613 O O . LEU A 1 71 ? -8.032 -8.760 -6.608 1.00 93.12 71 LEU A O 1
ATOM 617 N N . PRO A 1 72 ? -7.436 -6.652 -7.070 1.00 95.81 72 PRO A N 1
ATOM 618 C CA . PRO A 1 72 ? -6.636 -7.034 -8.228 1.00 95.81 72 PRO A CA 1
ATOM 619 C C . PRO A 1 72 ? -5.537 -8.039 -7.867 1.00 95.81 72 PRO A C 1
ATOM 621 O O . PRO A 1 72 ? -4.902 -7.900 -6.817 1.00 95.81 72 PRO A O 1
ATOM 624 N N . ASP A 1 73 ? -5.287 -9.011 -8.745 1.00 95.94 73 ASP A N 1
ATOM 625 C CA . ASP A 1 73 ? -4.294 -10.071 -8.519 1.00 95.94 73 ASP A CA 1
ATOM 626 C C . ASP A 1 73 ? -2.919 -9.489 -8.167 1.00 95.94 73 ASP A C 1
ATOM 628 O O . ASP A 1 73 ? -2.280 -9.948 -7.220 1.00 95.94 73 ASP A O 1
ATOM 632 N N . GLU A 1 74 ? -2.532 -8.405 -8.847 1.00 95.94 74 GLU A N 1
ATOM 633 C CA . GLU A 1 74 ? -1.271 -7.676 -8.654 1.00 95.94 74 GLU A CA 1
ATOM 634 C C . GLU A 1 74 ? -1.070 -7.165 -7.212 1.00 95.94 74 GLU A C 1
ATOM 636 O O . GLU A 1 74 ? 0.047 -7.124 -6.690 1.00 95.94 74 GLU A O 1
ATOM 641 N N . ILE A 1 75 ? -2.168 -6.824 -6.532 1.00 96.62 75 ILE A N 1
ATOM 642 C CA . ILE A 1 75 ? -2.179 -6.406 -5.125 1.00 96.62 75 ILE A CA 1
ATOM 643 C C . ILE A 1 75 ? -2.264 -7.635 -4.208 1.00 96.62 75 ILE A C 1
ATOM 645 O O . ILE A 1 75 ? -1.596 -7.690 -3.171 1.00 96.62 75 ILE A O 1
ATOM 649 N N . GLN A 1 76 ? -3.062 -8.643 -4.579 1.00 95.12 76 GLN A N 1
ATOM 650 C CA . GLN A 1 76 ? -3.241 -9.859 -3.783 1.00 95.12 76 GLN A CA 1
ATOM 651 C C . GLN A 1 76 ? -1.925 -10.605 -3.562 1.00 95.12 76 GLN A C 1
ATOM 653 O O . GLN A 1 76 ? -1.606 -10.948 -2.420 1.00 95.12 76 GLN A O 1
ATOM 658 N N . TRP A 1 77 ? -1.153 -10.854 -4.622 1.00 95.00 77 TRP A N 1
ATOM 659 C CA . TRP A 1 77 ? 0.077 -11.632 -4.493 1.00 95.00 77 TRP A CA 1
ATOM 660 C C . TRP A 1 77 ? 1.122 -10.875 -3.666 1.00 95.00 77 TRP A C 1
ATOM 662 O O . TRP A 1 77 ? 1.708 -11.455 -2.751 1.00 95.00 77 TRP A O 1
ATOM 672 N N . ARG A 1 78 ? 1.275 -9.559 -3.873 1.00 95.81 78 ARG A N 1
ATOM 673 C CA . ARG A 1 78 ? 2.174 -8.722 -3.061 1.00 95.81 78 ARG A CA 1
ATOM 674 C C . ARG A 1 78 ? 1.797 -8.739 -1.592 1.00 95.81 78 ARG A C 1
ATOM 676 O O . ARG A 1 78 ? 2.672 -8.901 -0.749 1.00 95.81 78 ARG A O 1
ATOM 683 N N . ARG A 1 79 ? 0.503 -8.657 -1.269 1.00 94.12 79 ARG A N 1
ATOM 684 C CA . ARG A 1 79 ? 0.023 -8.773 0.115 1.00 94.12 79 ARG A CA 1
ATOM 685 C C . ARG A 1 79 ? 0.487 -10.084 0.749 1.00 94.12 79 ARG A C 1
ATOM 687 O O . ARG A 1 79 ? 0.930 -10.070 1.894 1.00 94.12 79 ARG A O 1
ATOM 694 N N . VAL A 1 80 ? 0.378 -11.209 0.038 1.00 93.00 80 VAL A N 1
ATOM 695 C CA . VAL A 1 80 ? 0.833 -12.512 0.555 1.00 93.00 80 VAL A CA 1
ATOM 696 C C . VAL A 1 80 ? 2.326 -12.462 0.872 1.00 93.00 80 VAL A C 1
ATOM 698 O O . VAL A 1 80 ? 2.715 -12.819 1.984 1.00 93.00 80 VAL A O 1
ATOM 701 N N . PHE A 1 81 ? 3.146 -11.947 -0.047 1.00 92.25 81 PHE A N 1
ATOM 702 C CA . PHE A 1 81 ? 4.582 -11.786 0.188 1.00 92.25 81 PHE A CA 1
ATOM 703 C C . PHE A 1 81 ? 4.884 -10.867 1.370 1.00 92.25 81 PHE A C 1
ATOM 705 O O . PHE A 1 81 ? 5.707 -11.227 2.210 1.00 92.25 81 PHE A O 1
ATOM 712 N N . MET A 1 82 ? 4.196 -9.731 1.486 1.00 92.06 82 MET A N 1
ATOM 713 C CA . MET A 1 82 ? 4.349 -8.829 2.626 1.00 92.06 82 MET A CA 1
ATOM 714 C C . MET A 1 82 ? 4.035 -9.536 3.937 1.00 92.06 82 MET A C 1
ATOM 716 O O . MET A 1 82 ? 4.817 -9.437 4.867 1.00 92.06 82 MET A O 1
ATOM 720 N N . VAL A 1 83 ? 2.912 -10.254 4.029 1.00 90.25 83 VAL A N 1
ATOM 721 C CA . VAL A 1 83 ? 2.497 -10.925 5.271 1.00 90.25 83 VAL A CA 1
ATOM 722 C C . VAL A 1 83 ? 3.484 -12.022 5.663 1.00 90.25 83 VAL A C 1
ATOM 724 O O . VAL A 1 83 ? 3.832 -12.122 6.835 1.00 90.25 83 VAL A O 1
ATOM 727 N N . VAL A 1 84 ? 3.965 -12.810 4.699 1.00 88.50 84 VAL A N 1
ATOM 728 C CA . VAL A 1 84 ? 4.931 -13.891 4.953 1.00 88.50 84 VAL A CA 1
ATOM 729 C C . VAL A 1 84 ? 6.297 -13.344 5.378 1.00 88.50 84 VAL A C 1
ATOM 731 O O . VAL A 1 84 ? 6.934 -13.927 6.251 1.00 88.50 84 VAL A O 1
ATOM 734 N N . ASN A 1 85 ? 6.735 -12.222 4.802 1.00 84.38 85 ASN A N 1
ATOM 735 C CA . ASN A 1 85 ? 8.035 -11.610 5.100 1.00 84.38 85 ASN A CA 1
ATOM 736 C C . ASN A 1 85 ? 7.966 -10.529 6.193 1.00 84.38 85 ASN A C 1
ATOM 738 O O . ASN A 1 85 ? 8.981 -9.926 6.539 1.00 84.38 85 ASN A O 1
ATOM 742 N N . CYS A 1 86 ? 6.789 -10.272 6.769 1.00 82.12 86 CYS A N 1
ATOM 743 C CA . CYS A 1 86 ? 6.625 -9.262 7.805 1.00 82.12 86 CYS A CA 1
ATOM 744 C C . CYS A 1 86 ? 7.154 -9.781 9.144 1.00 82.12 86 CYS A C 1
ATOM 746 O O . CYS A 1 86 ? 6.442 -10.419 9.918 1.00 82.12 86 CYS A O 1
ATOM 748 N N . VAL A 1 87 ? 8.420 -9.478 9.435 1.00 74.12 87 VAL A N 1
ATOM 749 C CA . VAL A 1 87 ? 9.043 -9.841 10.717 1.00 74.12 87 VAL A CA 1
ATOM 750 C C . VAL A 1 87 ? 8.531 -8.951 11.856 1.00 74.12 87 VAL A C 1
ATOM 752 O O . VAL A 1 87 ? 8.431 -9.404 12.996 1.00 74.12 87 VAL A O 1
ATOM 755 N N . ARG A 1 88 ? 8.221 -7.678 11.571 1.00 78.56 88 ARG A N 1
ATOM 756 C CA . ARG A 1 88 ? 7.698 -6.697 12.536 1.00 78.56 88 ARG A CA 1
ATOM 757 C C . ARG A 1 88 ? 6.768 -5.708 11.840 1.00 78.56 88 ARG A C 1
ATOM 759 O O . ARG A 1 88 ? 7.118 -5.184 10.787 1.00 78.56 88 ARG A O 1
ATOM 766 N N . TYR A 1 89 ? 5.638 -5.414 12.470 1.00 83.81 89 TYR A N 1
ATOM 767 C CA . TYR A 1 89 ? 4.732 -4.330 12.096 1.00 83.81 89 TYR A CA 1
ATOM 768 C C . TYR A 1 89 ? 4.198 -3.655 13.365 1.00 83.81 89 TYR A C 1
ATOM 770 O O . TYR A 1 89 ? 4.333 -4.199 14.463 1.00 83.81 89 TYR A O 1
ATOM 778 N N . LYS A 1 90 ? 3.641 -2.455 13.215 1.00 88.50 90 LYS A N 1
ATOM 779 C CA . LYS A 1 90 ? 3.091 -1.654 14.314 1.00 88.50 90 LYS A CA 1
ATOM 780 C C . LYS A 1 90 ? 1.619 -1.968 14.562 1.00 88.50 90 LYS A C 1
ATOM 782 O O . LYS A 1 90 ? 0.903 -2.364 13.652 1.00 88.50 90 LYS A O 1
ATOM 787 N N . HIS A 1 91 ? 1.102 -1.703 15.743 1.00 88.62 91 HIS A N 1
ATOM 788 C CA . HIS A 1 91 ? -0.338 -1.554 15.886 1.00 88.62 91 HIS A CA 1
ATOM 789 C C . HIS A 1 91 ? -0.815 -0.252 15.242 1.00 88.62 91 HIS A C 1
ATOM 791 O O . HIS A 1 91 ? -0.077 0.732 15.181 1.00 88.62 91 HIS A O 1
ATOM 797 N N . ASP A 1 92 ? -2.064 -0.221 14.772 1.00 87.00 92 ASP A N 1
ATOM 798 C CA . ASP A 1 92 ? -2.624 0.970 14.111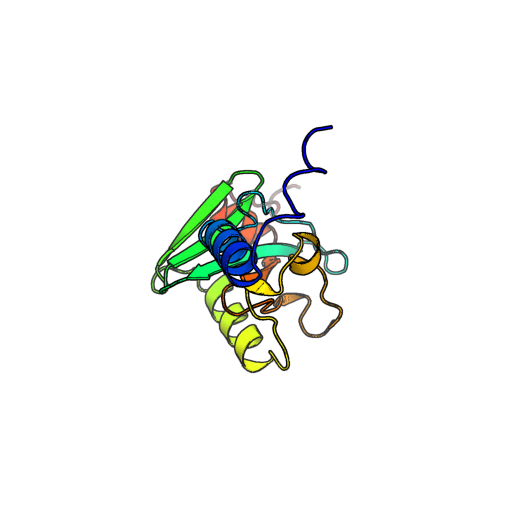 1.00 87.00 92 ASP A CA 1
ATOM 799 C C . ASP A 1 92 ? -2.510 2.233 14.985 1.00 87.00 92 ASP A C 1
ATOM 801 O O . ASP A 1 92 ? -2.257 3.317 14.467 1.00 87.00 92 ASP A O 1
ATOM 805 N N . TYR A 1 93 ? -2.645 2.089 16.310 1.00 81.19 93 TYR A N 1
ATOM 806 C CA . TYR A 1 93 ? -2.553 3.205 17.256 1.00 81.19 93 TYR A CA 1
ATOM 807 C C . TYR A 1 93 ? -1.128 3.755 17.442 1.00 81.19 93 TYR A C 1
ATOM 809 O O . TYR A 1 93 ? -0.957 4.820 18.032 1.00 81.19 93 TYR A O 1
ATOM 817 N N . GLU A 1 94 ? -0.104 3.032 16.981 1.00 82.62 94 GLU A N 1
ATOM 818 C CA . GLU A 1 94 ? 1.297 3.467 17.024 1.00 82.62 94 GLU A CA 1
ATOM 819 C C . GLU A 1 94 ? 1.689 4.289 15.788 1.00 82.62 94 GLU A C 1
ATOM 821 O O . GLU A 1 94 ? 2.798 4.825 15.738 1.00 82.62 94 GLU A O 1
ATOM 826 N N . LEU A 1 95 ? 0.809 4.377 14.783 1.00 83.06 95 LEU A N 1
ATOM 827 C CA . LEU A 1 95 ? 1.022 5.219 13.612 1.00 83.06 95 LEU A CA 1
ATOM 828 C C . LEU A 1 95 ? 0.667 6.667 13.946 1.00 83.06 95 LEU A C 1
ATOM 830 O O . LEU A 1 95 ? -0.472 6.990 14.281 1.00 83.06 95 LEU A O 1
ATOM 834 N N . ILE A 1 96 ? 1.655 7.547 13.827 1.00 76.12 96 ILE A N 1
ATOM 835 C CA . ILE A 1 96 ? 1.578 8.959 14.202 1.00 76.12 96 ILE A CA 1
ATOM 836 C C . ILE A 1 96 ? 1.686 9.899 12.994 1.00 76.12 96 ILE A C 1
ATOM 838 O O . ILE A 1 96 ? 1.365 11.081 13.120 1.00 76.12 96 ILE A O 1
ATOM 842 N N . SER A 1 97 ? 2.124 9.423 11.818 1.00 80.31 97 SER A N 1
ATOM 843 C CA . SER A 1 97 ? 2.225 10.255 10.609 1.00 80.31 97 SER A CA 1
ATOM 844 C C . SER A 1 97 ? 2.185 9.483 9.281 1.00 80.31 97 SER A C 1
ATOM 846 O O . SER A 1 97 ? 2.624 8.340 9.195 1.00 80.31 97 SER A O 1
AT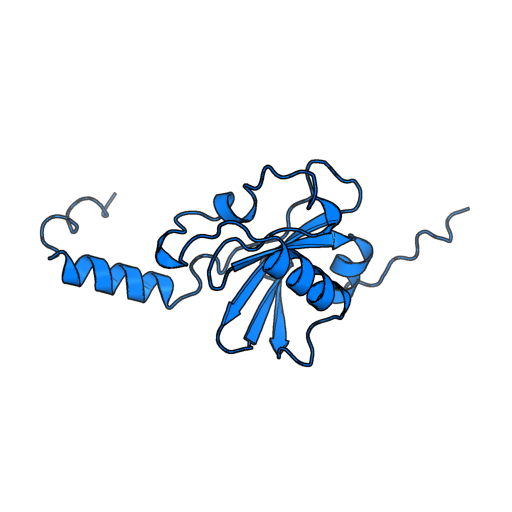OM 848 N N . ASN A 1 98 ? 1.780 10.168 8.201 1.00 80.44 98 ASN A N 1
ATOM 849 C CA . ASN A 1 98 ? 1.821 9.643 6.824 1.00 80.44 98 ASN A CA 1
ATOM 850 C C . ASN A 1 98 ? 3.226 9.228 6.360 1.00 80.44 98 ASN A C 1
ATOM 852 O O . ASN A 1 98 ? 3.355 8.382 5.481 1.00 80.44 98 ASN A O 1
ATOM 856 N N . ILE A 1 99 ? 4.283 9.828 6.917 1.00 82.25 99 ILE A N 1
ATOM 857 C CA . ILE A 1 99 ? 5.669 9.514 6.534 1.00 82.25 99 ILE A CA 1
ATOM 858 C C . ILE A 1 99 ? 5.979 8.043 6.828 1.00 82.25 99 ILE A C 1
ATOM 860 O O . ILE A 1 99 ? 6.720 7.401 6.089 1.00 82.25 99 ILE A O 1
ATOM 864 N N . GLU A 1 100 ? 5.368 7.482 7.870 1.00 85.81 100 GLU A N 1
ATOM 865 C CA . GLU A 1 100 ? 5.566 6.088 8.261 1.00 85.81 100 GLU A CA 1
ATOM 866 C C . GLU A 1 100 ? 5.010 5.098 7.238 1.00 85.81 100 GLU A C 1
ATOM 868 O O . GLU A 1 100 ? 5.484 3.967 7.183 1.00 85.81 100 GLU A O 1
ATOM 873 N N . LEU A 1 101 ? 4.080 5.528 6.376 1.00 86.19 101 LEU A N 1
ATOM 874 C CA . LEU A 1 101 ? 3.602 4.707 5.264 1.00 86.19 101 LEU A CA 1
ATOM 875 C C . LEU A 1 101 ? 4.727 4.422 4.259 1.00 86.19 101 LEU A C 1
ATOM 877 O O . LEU A 1 101 ? 4.734 3.374 3.619 1.00 86.19 101 LEU A O 1
ATOM 881 N N . PHE A 1 102 ? 5.697 5.331 4.148 1.00 88.00 102 PHE A N 1
ATOM 882 C CA . PHE A 1 102 ? 6.762 5.295 3.144 1.00 88.00 102 PHE A CA 1
ATOM 883 C C . PHE A 1 102 ? 8.141 4.952 3.726 1.00 88.00 102 PHE A C 1
ATOM 885 O O . PHE A 1 102 ? 9.113 4.810 2.987 1.00 88.00 102 PHE A O 1
ATOM 892 N N . ASN A 1 103 ? 8.242 4.829 5.050 1.00 81.25 103 ASN A N 1
ATOM 893 C CA . ASN A 1 103 ? 9.507 4.658 5.754 1.00 81.25 103 ASN A CA 1
ATOM 894 C C . ASN A 1 103 ? 9.852 3.172 5.923 1.00 81.25 103 ASN A C 1
ATOM 896 O O . ASN A 1 103 ? 9.689 2.604 7.006 1.00 81.25 103 ASN A O 1
ATOM 900 N N . HIS A 1 104 ? 10.323 2.543 4.847 1.00 76.69 104 HIS A N 1
ATOM 901 C CA . HIS A 1 104 ? 10.854 1.185 4.894 1.00 76.69 104 HIS A CA 1
ATOM 902 C C . HIS A 1 104 ? 12.223 1.095 4.223 1.00 76.69 104 HIS A C 1
ATOM 904 O O . HIS A 1 104 ? 12.432 1.577 3.112 1.00 76.69 104 HIS A O 1
ATOM 910 N N . ASN A 1 105 ? 13.170 0.475 4.928 1.00 68.06 105 ASN A N 1
ATOM 911 C CA . ASN A 1 105 ? 14.576 0.420 4.528 1.00 68.06 105 ASN A CA 1
ATOM 912 C C . ASN A 1 105 ? 15.022 -0.972 4.060 1.00 68.06 105 ASN A C 1
ATOM 914 O O . ASN A 1 105 ? 16.208 -1.160 3.802 1.00 68.06 105 ASN A O 1
ATOM 918 N N . ASP A 1 106 ? 14.108 -1.939 3.942 1.00 81.50 106 ASP A N 1
ATOM 919 C CA . ASP A 1 106 ? 14.441 -3.247 3.382 1.00 81.50 106 ASP A CA 1
ATOM 920 C C . ASP A 1 106 ? 14.361 -3.213 1.854 1.00 81.50 106 ASP A C 1
ATOM 922 O O . ASP A 1 106 ? 13.286 -3.082 1.274 1.00 81.50 106 ASP A O 1
ATOM 926 N N . HIS A 1 107 ? 15.520 -3.334 1.213 1.00 82.38 107 HIS A N 1
ATOM 927 C CA . HIS A 1 107 ? 15.650 -3.336 -0.242 1.00 82.38 107 HIS A CA 1
ATOM 928 C C . HIS A 1 107 ? 15.071 -4.589 -0.905 1.00 82.38 107 HIS A C 1
ATOM 930 O O . HIS A 1 107 ? 14.771 -4.574 -2.096 1.00 82.38 107 HIS A O 1
ATOM 936 N N . THR A 1 108 ? 14.931 -5.691 -0.165 1.00 83.31 108 THR A N 1
ATOM 937 C CA . THR A 1 108 ? 14.441 -6.962 -0.724 1.00 83.31 108 THR A CA 1
ATOM 938 C C . THR A 1 108 ? 12.965 -6.907 -1.107 1.00 83.31 108 THR A C 1
ATOM 940 O O . THR A 1 108 ? 12.483 -7.771 -1.838 1.00 83.31 108 THR A O 1
ATOM 943 N N . LEU A 1 109 ? 12.256 -5.877 -0.642 1.00 84.94 109 LEU A N 1
ATOM 944 C CA . LEU A 1 109 ? 10.833 -5.674 -0.861 1.00 84.94 109 LEU A CA 1
ATOM 945 C C . LEU A 1 109 ? 10.535 -4.472 -1.766 1.00 84.94 109 LEU A C 1
ATOM 947 O O . LEU A 1 109 ? 9.380 -4.072 -1.856 1.00 84.94 109 LEU A O 1
ATOM 951 N N . ASP A 1 110 ? 11.524 -3.912 -2.464 1.00 90.19 110 ASP A N 1
ATOM 952 C CA . ASP A 1 110 ? 11.349 -2.690 -3.269 1.00 90.19 110 ASP A CA 1
ATOM 953 C C . ASP A 1 110 ? 10.312 -2.823 -4.396 1.00 90.19 110 ASP A C 1
ATOM 955 O O . ASP A 1 110 ? 9.639 -1.855 -4.732 1.00 90.19 110 ASP A O 1
ATOM 959 N N . GLU A 1 111 ? 10.115 -4.024 -4.940 1.00 92.44 111 GLU A N 1
ATOM 960 C CA . GLU A 1 111 ? 9.101 -4.301 -5.975 1.00 92.44 111 GLU A CA 1
ATOM 961 C C . GLU A 1 111 ? 7.797 -4.891 -5.404 1.00 92.44 111 GLU A C 1
ATOM 963 O O . GLU A 1 111 ? 6.839 -5.167 -6.134 1.00 92.44 111 GLU A O 1
ATOM 968 N N . ILE A 1 112 ? 7.746 -5.083 -4.083 1.00 94.44 112 ILE A N 1
ATOM 969 C CA . ILE A 1 112 ? 6.630 -5.698 -3.356 1.00 94.44 112 ILE A CA 1
ATOM 970 C C . ILE A 1 112 ? 5.897 -4.656 -2.509 1.00 94.44 112 ILE A C 1
ATOM 972 O O . ILE A 1 112 ? 4.683 -4.493 -2.614 1.00 94.44 112 ILE A O 1
ATOM 976 N N . GLY A 1 113 ? 6.634 -3.934 -1.673 1.00 93.88 113 GLY A N 1
ATOM 977 C CA . GLY A 1 113 ? 6.140 -3.088 -0.597 1.00 93.88 113 GLY A CA 1
ATOM 978 C C . GLY A 1 113 ? 6.133 -3.805 0.764 1.00 93.88 113 GLY A C 1
ATOM 979 O O . GLY A 1 113 ? 6.744 -4.858 0.937 1.00 93.88 113 GLY A O 1
ATOM 980 N N . TRP A 1 114 ? 5.430 -3.250 1.751 1.00 93.31 114 TRP A N 1
ATOM 981 C CA . TRP A 1 114 ? 5.474 -3.722 3.139 1.00 93.31 114 TRP A CA 1
ATOM 982 C C . TRP A 1 114 ? 4.149 -3.545 3.884 1.00 93.31 114 TRP A C 1
ATOM 984 O O . TRP A 1 114 ? 3.355 -2.637 3.623 1.00 93.31 114 TRP A O 1
ATOM 994 N N . LYS A 1 115 ? 3.944 -4.410 4.882 1.00 93.38 115 LYS A N 1
ATOM 995 C CA . LYS A 1 115 ? 2.898 -4.247 5.893 1.00 93.38 115 LYS A CA 1
ATOM 996 C C . LYS A 1 115 ? 3.403 -3.296 6.978 1.00 93.38 115 LYS A C 1
ATOM 998 O O . LYS A 1 115 ? 4.434 -3.548 7.595 1.00 93.38 115 LYS A O 1
ATOM 1003 N N . ILE A 1 116 ? 2.676 -2.208 7.193 1.00 91.75 116 ILE A N 1
ATOM 1004 C CA . ILE A 1 116 ? 3.049 -1.130 8.114 1.00 91.75 116 ILE A CA 1
ATOM 1005 C C . ILE A 1 116 ? 2.457 -1.396 9.495 1.00 91.75 116 ILE A C 1
ATOM 1007 O O . ILE A 1 116 ? 3.160 -1.311 10.505 1.00 91.75 116 ILE A O 1
ATOM 1011 N N . SER A 1 117 ? 1.166 -1.734 9.528 1.00 91.38 117 SER A N 1
ATOM 1012 C CA . SER A 1 117 ? 0.440 -2.021 10.759 1.00 91.38 117 SER A CA 1
ATOM 1013 C C . SER A 1 117 ? -0.597 -3.128 10.595 1.00 91.38 117 SER A C 1
ATOM 1015 O O . SER A 1 117 ? -0.663 -3.755 9.538 1.00 91.38 117 SER A O 1
ATOM 1017 N N . ASP A 1 118 ? -1.406 -3.378 11.632 1.00 90.50 118 ASP A N 1
ATOM 1018 C CA . ASP A 1 118 ? -2.539 -4.314 11.590 1.00 90.50 118 ASP A CA 1
ATOM 1019 C C . ASP A 1 118 ? -3.372 -4.150 10.308 1.00 90.50 118 ASP A C 1
ATOM 1021 O O . ASP A 1 118 ? -3.635 -5.137 9.610 1.00 90.50 118 ASP A O 1
ATOM 1025 N N . SER A 1 119 ? -3.701 -2.899 9.974 1.00 92.12 119 SER A N 1
ATOM 1026 C CA . SER A 1 119 ? -4.587 -2.549 8.863 1.00 92.12 119 SER A CA 1
ATOM 1027 C C . SER A 1 119 ? -3.889 -1.840 7.695 1.00 92.12 119 SER A C 1
ATOM 1029 O O . SER A 1 119 ? -4.478 -1.755 6.618 1.00 92.12 119 SER A O 1
ATOM 1031 N N . TRP A 1 120 ? -2.669 -1.315 7.864 1.00 93.31 120 TRP A N 1
ATOM 1032 C CA . TRP A 1 120 ? -1.989 -0.517 6.832 1.00 93.31 120 TRP A CA 1
ATOM 1033 C C . TRP A 1 120 ? -0.918 -1.276 6.056 1.00 93.31 120 TRP A C 1
ATOM 1035 O O . TRP A 1 120 ? -0.087 -1.992 6.620 1.00 93.31 120 TRP A O 1
ATOM 1045 N N . TYR A 1 121 ? -0.899 -1.025 4.750 1.00 94.81 121 TYR A N 1
ATOM 1046 C CA . TYR A 1 121 ? 0.046 -1.565 3.780 1.00 94.81 121 TYR A CA 1
ATOM 1047 C C . TYR A 1 121 ? 0.532 -0.442 2.859 1.00 94.81 121 TYR A C 1
ATOM 1049 O O . TYR A 1 121 ? -0.211 0.499 2.581 1.00 94.81 121 TYR A O 1
ATOM 1057 N N . THR A 1 122 ? 1.750 -0.570 2.347 1.00 95.62 122 THR A N 1
ATOM 1058 C CA . THR A 1 122 ? 2.218 0.184 1.180 1.00 95.62 122 THR A CA 1
ATOM 1059 C C . THR A 1 122 ? 2.644 -0.818 0.131 1.00 95.62 122 THR A C 1
ATOM 1061 O O . THR A 1 122 ? 3.524 -1.632 0.385 1.00 95.62 122 THR A O 1
ATOM 1064 N N . PHE A 1 123 ? 2.017 -0.764 -1.038 1.00 96.62 123 PHE A N 1
ATOM 1065 C CA . PHE A 1 123 ? 2.352 -1.594 -2.188 1.00 96.62 123 PHE A CA 1
ATOM 1066 C C . PHE A 1 123 ? 3.337 -0.867 -3.089 1.00 96.62 123 PHE A C 1
ATOM 1068 O O . PHE A 1 123 ? 3.115 0.293 -3.416 1.00 96.62 123 PHE A O 1
ATOM 1075 N N . ALA A 1 124 ? 4.389 -1.547 -3.530 1.00 96.38 124 ALA A N 1
ATOM 1076 C CA . ALA A 1 124 ? 5.191 -1.063 -4.644 1.00 96.38 124 ALA A CA 1
ATOM 1077 C C . ALA A 1 124 ? 4.549 -1.572 -5.938 1.00 96.38 124 ALA A C 1
ATOM 1079 O O . ALA A 1 124 ? 4.586 -2.767 -6.221 1.00 96.38 124 ALA A O 1
ATOM 1080 N N . LEU A 1 125 ? 3.891 -0.686 -6.683 1.00 97.19 125 LEU A N 1
ATOM 1081 C CA . LEU A 1 125 ? 3.126 -1.033 -7.877 1.00 97.19 125 LEU A CA 1
ATOM 1082 C C . LEU A 1 125 ? 3.769 -0.448 -9.139 1.00 97.19 125 LEU A C 1
ATOM 1084 O O . LEU A 1 125 ? 4.152 0.724 -9.116 1.00 97.19 125 LEU A O 1
ATOM 1088 N N . PRO A 1 126 ? 3.815 -1.210 -10.244 1.00 97.06 126 PRO A N 1
ATOM 1089 C CA . PRO A 1 126 ? 4.173 -0.679 -11.552 1.00 97.06 126 PRO A CA 1
ATOM 1090 C C . PRO A 1 126 ? 3.269 0.495 -11.961 1.00 97.06 126 PRO A C 1
ATOM 1092 O O . PRO A 1 126 ? 2.059 0.480 -11.710 1.00 97.06 126 PRO A O 1
ATOM 1095 N N . GLU A 1 127 ? 3.832 1.504 -12.623 1.00 95.44 127 GLU A N 1
ATOM 1096 C CA . GLU A 1 127 ? 3.115 2.706 -13.056 1.00 95.44 127 GLU A CA 1
ATOM 1097 C C . GLU A 1 127 ? 1.957 2.368 -13.995 1.00 95.44 127 GLU A C 1
ATOM 1099 O O . GLU A 1 127 ? 0.849 2.864 -13.809 1.00 95.44 127 GLU A O 1
ATOM 1104 N N . ASN A 1 128 ? 2.178 1.485 -14.969 1.00 95.06 128 ASN A N 1
ATOM 1105 C CA . ASN A 1 128 ? 1.139 1.051 -15.904 1.00 95.06 128 ASN A CA 1
ATOM 1106 C C . ASN A 1 128 ? -0.077 0.449 -15.178 1.00 95.06 128 ASN A C 1
ATOM 1108 O O . ASN A 1 128 ? -1.214 0.797 -15.495 1.00 95.06 128 ASN A O 1
ATOM 1112 N N . PHE A 1 129 ? 0.161 -0.391 -14.171 1.00 95.81 129 PHE A N 1
ATOM 1113 C CA . PHE A 1 129 ? -0.893 -0.976 -13.353 1.00 95.81 129 PHE A CA 1
ATOM 1114 C C . PHE A 1 129 ? -1.586 0.080 -12.484 1.00 95.81 129 PHE A C 1
ATOM 1116 O O . PHE A 1 129 ? -2.813 0.100 -12.401 1.00 95.81 129 PHE A O 1
ATOM 1123 N N . LEU A 1 130 ? -0.830 1.004 -11.876 1.00 95.38 130 LEU A N 1
ATOM 1124 C CA . LEU A 1 130 ? -1.408 2.116 -11.117 1.00 95.38 130 LEU A CA 1
ATOM 1125 C C . LEU A 1 130 ? -2.324 2.984 -11.996 1.00 95.38 130 LEU A C 1
ATOM 1127 O O . LEU A 1 130 ? -3.411 3.369 -11.562 1.00 95.38 130 LEU A O 1
ATOM 1131 N N . LEU A 1 131 ? -1.912 3.281 -13.231 1.00 93.38 131 LEU A N 1
ATOM 1132 C CA . LEU A 1 131 ? -2.710 4.036 -14.199 1.00 93.38 131 LEU A CA 1
ATOM 1133 C C . LEU A 1 131 ? -3.997 3.293 -14.576 1.00 93.38 131 LEU A C 1
ATOM 1135 O O . LEU A 1 131 ? -5.063 3.914 -14.598 1.00 93.38 131 LEU A O 1
ATOM 1139 N N . GLU A 1 132 ? -3.909 1.978 -14.792 1.00 92.75 132 GLU A N 1
ATOM 1140 C CA . GLU A 1 132 ? -5.059 1.115 -15.068 1.00 92.75 132 GLU A CA 1
ATOM 1141 C C . GLU A 1 132 ? -6.085 1.177 -13.931 1.00 92.75 132 GLU A C 1
ATOM 1143 O O . GLU A 1 132 ? -7.244 1.531 -14.160 1.00 92.75 132 GLU A O 1
ATOM 1148 N N . ILE A 1 133 ? -5.668 0.914 -12.686 1.00 92.88 133 ILE A N 1
ATOM 1149 C CA . ILE A 1 133 ? -6.595 0.928 -11.546 1.00 92.88 133 ILE A CA 1
ATOM 1150 C C . ILE A 1 133 ? -7.098 2.338 -11.231 1.00 92.88 133 ILE A C 1
ATOM 1152 O O . ILE A 1 133 ? -8.213 2.493 -10.743 1.00 92.88 133 ILE A O 1
ATOM 1156 N N . ARG A 1 134 ? -6.345 3.391 -11.563 1.00 90.62 134 ARG A N 1
ATOM 1157 C CA . ARG A 1 134 ? -6.821 4.780 -11.477 1.00 90.62 134 ARG A CA 1
ATOM 1158 C C . ARG A 1 134 ? -7.923 5.090 -12.502 1.00 90.62 134 ARG A C 1
ATOM 1160 O O . ARG A 1 134 ? -8.540 6.151 -12.418 1.00 90.62 134 ARG A O 1
ATOM 1167 N N . GLY A 1 135 ? -8.170 4.211 -13.473 1.00 82.44 135 GLY A N 1
ATOM 1168 C CA . GLY A 1 135 ? -9.105 4.445 -14.571 1.00 82.44 135 GLY A CA 1
ATOM 1169 C C . GLY A 1 135 ? -8.561 5.411 -15.626 1.00 82.44 135 GLY A C 1
ATOM 1170 O O . GLY A 1 135 ? -9.343 6.003 -16.371 1.00 82.44 135 GLY A O 1
ATOM 1171 N N . GLN A 1 136 ? -7.239 5.612 -15.684 1.00 59.31 136 GLN A N 1
ATOM 1172 C CA . GLN A 1 136 ? -6.606 6.313 -16.797 1.00 59.31 136 GLN A CA 1
ATOM 1173 C C . GLN A 1 136 ? -6.338 5.313 -17.929 1.00 59.31 136 GLN A C 1
ATOM 1175 O O . GLN A 1 136 ? -5.977 4.168 -17.659 1.00 59.31 136 GLN A O 1
ATOM 1180 N N . PRO A 1 137 ? -6.532 5.701 -19.201 1.00 46.06 137 PRO A N 1
ATOM 1181 C CA . PRO A 1 137 ? -6.202 4.821 -20.311 1.00 46.06 137 PRO A CA 1
ATOM 1182 C C . PRO A 1 137 ? -4.718 4.455 -20.238 1.00 46.06 137 PRO A C 1
ATOM 1184 O O . PRO A 1 137 ? -3.875 5.341 -20.087 1.00 46.06 137 PRO A O 1
ATOM 1187 N N . ILE A 1 138 ? -4.405 3.163 -20.371 1.00 46.22 138 ILE A N 1
ATOM 1188 C CA . ILE A 1 138 ? -3.037 2.704 -20.619 1.00 46.22 138 ILE A CA 1
ATOM 1189 C C . ILE A 1 138 ? -2.621 3.348 -21.942 1.00 46.22 138 ILE A C 1
ATOM 1191 O O . ILE A 1 138 ? -3.098 2.966 -23.012 1.00 46.22 138 ILE A O 1
ATOM 1195 N N . ILE A 1 139 ? -1.795 4.393 -21.880 1.00 44.34 139 ILE A N 1
ATOM 1196 C CA . ILE A 1 139 ? -1.184 4.946 -23.083 1.00 44.34 139 ILE A CA 1
ATOM 1197 C C . ILE A 1 139 ? -0.093 3.953 -23.459 1.00 44.34 139 ILE A C 1
ATOM 1199 O O . ILE A 1 139 ? 0.999 3.984 -22.898 1.00 44.34 139 ILE A O 1
ATOM 1203 N N . ASP A 1 140 ? -0.416 3.046 -24.380 1.00 40.75 140 ASP A N 1
ATOM 1204 C CA . ASP A 1 140 ? 0.555 2.179 -25.041 1.00 40.75 140 ASP A CA 1
ATOM 1205 C C . ASP A 1 140 ? 1.618 3.062 -25.714 1.00 40.75 140 ASP A C 1
ATOM 1207 O O . ASP A 1 140 ? 1.485 3.488 -26.865 1.00 40.75 140 ASP A O 1
ATOM 1211 N N . TYR A 1 141 ? 2.714 3.338 -25.006 1.00 44.06 141 TYR A N 1
ATOM 1212 C CA . TYR A 1 141 ? 3.896 3.976 -25.588 1.00 44.06 141 TYR A CA 1
ATOM 1213 C C . TYR A 1 141 ? 4.626 3.052 -26.580 1.00 44.06 141 TYR A C 1
ATOM 1215 O O . TYR A 1 141 ? 5.570 3.480 -27.237 1.00 44.06 141 TYR A O 1
ATOM 1223 N N . ALA A 1 142 ? 4.134 1.827 -26.798 1.00 38.59 142 ALA A N 1
ATOM 1224 C CA . ALA A 1 142 ? 4.654 0.875 -27.779 1.00 38.59 142 ALA A CA 1
ATOM 1225 C C . ALA A 1 142 ? 4.420 1.264 -29.258 1.00 38.59 142 ALA A C 1
ATOM 1227 O O . ALA A 1 142 ? 4.747 0.490 -30.157 1.00 38.59 142 ALA A O 1
ATOM 1228 N N . LYS A 1 143 ? 3.879 2.454 -29.555 1.00 37.34 143 LYS A N 1
ATOM 1229 C CA . LYS A 1 143 ? 3.809 2.994 -30.924 1.00 37.34 143 LYS A CA 1
ATOM 1230 C C . LYS A 1 143 ? 4.124 4.487 -30.968 1.00 37.34 143 LYS A C 1
ATOM 1232 O O . LYS A 1 143 ? 3.268 5.307 -31.299 1.00 37.34 143 LYS A O 1
ATOM 1237 N N . ARG A 1 144 ? 5.371 4.856 -30.690 1.00 34.31 144 ARG A N 1
ATOM 1238 C CA . ARG A 1 144 ? 5.956 6.065 -31.280 1.00 34.31 144 ARG A CA 1
ATOM 1239 C C . ARG A 1 144 ? 7.230 5.677 -32.025 1.00 34.31 144 ARG A C 1
ATOM 1241 O O . ARG A 1 144 ? 8.076 4.988 -31.473 1.00 34.31 144 ARG A O 1
ATOM 1248 N N . PHE A 1 145 ? 7.208 6.043 -33.303 1.00 43.03 145 PHE A N 1
ATOM 1249 C CA . PHE A 1 145 ? 8.189 5.817 -34.360 1.00 43.03 145 PHE A CA 1
ATOM 1250 C C . PHE A 1 145 ? 9.621 6.171 -33.965 1.00 43.03 145 PHE A C 1
ATOM 1252 O O . PHE A 1 145 ? 9.784 7.177 -33.236 1.00 43.03 145 PHE A O 1
#

Sequence (145 aa):
MIINIFILFLDHDMIYEIIKIMFKLSPFKEASPIQHPRVEDYWLVPAYNKNDQWEVFVGKNHTNFYKHEKLPDEIQWRRVFMVVNCVRYKHDYELISNIELFNHNDHTLDEIGWKISDSWYTFALPENFLLEIRGQPIIDYAKRF